Protein AF-A4X080-F1 (afdb_monomer)

Solvent-accessible surface area (backbone atoms only — not comparable to full-atom values): 6910 Å² total; per-residue (Å²): 132,65,74,57,32,39,34,33,38,41,83,46,100,86,47,71,42,62,44,23,34,39,28,68,36,81,92,72,56,24,33,41,34,40,62,29,70,71,24,63,74,62,67,73,82,80,42,64,87,84,51,83,69,89,64,67,76,42,63,46,95,50,46,85,44,56,74,5,30,42,58,77,64,34,73,53,55,64,56,79,69,56,35,55,53,52,54,52,52,45,34,75,72,72,41,57,80,91,70,72,47,70,58,44,52,40,54,69,36,20,83,74,33,76,82,36,54,28,31,87

Structure (mmCIF, N/CA/C/O backbone):
data_AF-A4X080-F1
#
_entry.id   AF-A4X080-F1
#
loop_
_atom_site.group_PDB
_atom_site.id
_atom_site.type_symbol
_atom_site.label_atom_id
_atom_site.label_alt_id
_atom_site.label_comp_id
_atom_site.label_asym_id
_atom_site.label_entity_id
_atom_site.label_seq_id
_atom_site.pdbx_PDB_ins_code
_atom_site.Cartn_x
_atom_site.Cartn_y
_atom_site.Cartn_z
_atom_site.occupancy
_atom_site.B_iso_or_equiv
_atom_site.auth_seq_id
_atom_site.auth_comp_id
_atom_site.auth_asym_id
_atom_site.auth_atom_id
_atom_site.pdbx_PDB_model_num
ATOM 1 N N . MET A 1 1 ? -8.853 -9.087 10.762 1.00 63.31 1 MET A N 1
ATOM 2 C CA . MET A 1 1 ? -8.132 -7.922 10.211 1.00 63.31 1 MET A CA 1
ATOM 3 C C . MET A 1 1 ? -6.914 -8.375 9.449 1.00 63.31 1 MET A C 1
ATOM 5 O O . MET A 1 1 ? -6.267 -9.338 9.866 1.00 63.31 1 MET A O 1
ATOM 9 N N . ALA A 1 2 ? -6.663 -7.740 8.309 1.00 61.06 2 ALA A N 1
ATOM 10 C CA . ALA A 1 2 ? -5.575 -8.090 7.413 1.00 61.06 2 ALA A CA 1
ATOM 11 C C . ALA A 1 2 ? -4.246 -7.674 8.050 1.00 61.06 2 ALA A C 1
ATOM 13 O O . ALA A 1 2 ? -3.936 -6.497 8.190 1.00 61.06 2 ALA A O 1
ATOM 14 N N . ARG A 1 3 ? -3.444 -8.662 8.455 1.00 79.06 3 ARG A N 1
ATOM 15 C CA . ARG A 1 3 ? -2.106 -8.404 9.010 1.00 79.06 3 ARG A CA 1
ATOM 16 C C . ARG A 1 3 ? -1.129 -7.891 7.952 1.00 79.06 3 ARG A C 1
ATOM 18 O O . ARG A 1 3 ? -0.189 -7.177 8.282 1.00 79.06 3 ARG A O 1
ATOM 25 N N . ARG A 1 4 ? -1.337 -8.297 6.700 1.00 93.69 4 ARG A N 1
ATOM 26 C CA . ARG A 1 4 ? -0.545 -7.939 5.524 1.00 93.69 4 ARG A CA 1
ATOM 27 C C . ARG A 1 4 ? -1.353 -8.280 4.276 1.00 93.69 4 ARG A C 1
ATOM 29 O O . ARG A 1 4 ? -2.043 -9.295 4.291 1.00 93.69 4 ARG A O 1
ATOM 36 N N . LEU A 1 5 ? -1.206 -7.485 3.225 1.00 97.88 5 LEU A N 1
ATOM 37 C CA . LEU A 1 5 ? -1.737 -7.755 1.890 1.00 97.88 5 LEU A CA 1
ATOM 38 C C . LEU A 1 5 ? -0.584 -7.831 0.892 1.00 97.88 5 LEU A C 1
ATOM 40 O O . LEU A 1 5 ? 0.422 -7.135 1.046 1.00 97.88 5 LEU A O 1
ATOM 44 N N . ARG A 1 6 ? -0.718 -8.671 -0.125 1.00 97.75 6 ARG A N 1
ATOM 45 C CA . ARG A 1 6 ? 0.064 -8.601 -1.357 1.00 97.75 6 ARG A CA 1
ATOM 46 C C . ARG A 1 6 ? -0.511 -7.501 -2.231 1.00 97.75 6 ARG A C 1
ATOM 48 O O . ARG A 1 6 ? -1.723 -7.329 -2.293 1.00 97.75 6 ARG A O 1
ATOM 55 N N . ILE A 1 7 ? 0.375 -6.775 -2.891 1.00 98.06 7 ILE A N 1
ATOM 56 C CA . ILE A 1 7 ? 0.033 -5.793 -3.907 1.00 98.06 7 ILE A CA 1
ATOM 57 C C . ILE A 1 7 ? 0.489 -6.357 -5.242 1.00 98.06 7 ILE A C 1
ATOM 59 O O . ILE A 1 7 ? 1.648 -6.762 -5.390 1.00 98.06 7 ILE A O 1
ATOM 63 N N . GLU A 1 8 ? -0.415 -6.355 -6.205 1.00 97.81 8 GLU A N 1
ATOM 64 C CA . GLU A 1 8 ? -0.167 -6.818 -7.564 1.00 97.81 8 GLU A CA 1
ATOM 65 C C . GLU A 1 8 ? -0.733 -5.797 -8.561 1.00 97.81 8 GLU A C 1
ATOM 67 O O . GLU A 1 8 ? -1.570 -4.963 -8.211 1.00 97.81 8 GLU A O 1
ATOM 72 N N . ILE A 1 9 ? -0.239 -5.840 -9.797 1.00 97.12 9 ILE A N 1
ATOM 73 C CA . ILE A 1 9 ? -0.826 -5.159 -10.950 1.00 97.12 9 ILE A CA 1
ATOM 74 C C . ILE A 1 9 ? -1.371 -6.243 -11.873 1.00 97.12 9 ILE A C 1
ATOM 76 O O . ILE A 1 9 ? -0.591 -6.978 -12.479 1.00 97.12 9 ILE A O 1
ATOM 80 N N . ALA A 1 10 ? -2.690 -6.333 -11.984 1.00 95.94 10 ALA A N 1
ATOM 81 C CA . ALA A 1 10 ? -3.395 -7.229 -12.888 1.00 95.94 10 ALA A CA 1
ATOM 82 C C . ALA A 1 10 ? -3.978 -6.414 -14.052 1.00 95.94 10 ALA A C 1
ATOM 84 O O . ALA A 1 10 ? -5.040 -5.808 -13.927 1.00 95.94 10 ALA A O 1
ATOM 85 N N . PHE A 1 11 ? -3.266 -6.357 -15.182 1.00 90.00 11 PHE A N 1
ATOM 86 C CA . PHE A 1 11 ? -3.773 -5.678 -16.388 1.00 90.00 11 PHE A CA 1
ATOM 87 C C . PHE A 1 11 ? -4.928 -6.451 -17.032 1.00 90.00 11 PHE A C 1
ATOM 89 O O . PHE A 1 11 ? -5.842 -5.861 -17.605 1.00 90.00 11 PHE A O 1
ATOM 96 N N . ASP A 1 12 ? -4.875 -7.774 -16.910 1.00 89.94 12 ASP A N 1
ATOM 97 C CA . ASP A 1 12 ? -5.902 -8.728 -17.300 1.00 89.94 12 ASP A CA 1
ATOM 98 C C . ASP A 1 12 ? -5.760 -9.992 -16.417 1.00 89.94 12 ASP A C 1
ATOM 100 O O . ASP A 1 12 ? -4.770 -10.111 -15.686 1.00 89.94 12 ASP A O 1
ATOM 104 N N . PRO A 1 13 ? -6.713 -10.946 -16.452 1.00 86.56 13 PRO A N 1
ATOM 105 C CA . PRO A 1 13 ? -6.677 -12.136 -15.593 1.00 86.56 13 PRO A CA 1
ATOM 106 C C . PRO A 1 13 ? -5.441 -13.038 -15.751 1.00 86.56 13 PRO A C 1
ATOM 108 O O . PRO A 1 13 ? -5.173 -13.848 -14.866 1.00 86.56 13 PRO A O 1
ATOM 111 N N . ASN A 1 14 ? -4.704 -12.926 -16.857 1.00 91.69 14 ASN A N 1
ATOM 112 C CA . ASN A 1 14 ? -3.524 -13.735 -17.162 1.00 91.69 14 ASN A CA 1
ATOM 113 C C . ASN A 1 14 ? -2.207 -12.958 -16.991 1.00 91.69 14 ASN A C 1
ATOM 115 O O . ASN A 1 14 ? -1.146 -13.577 -16.904 1.00 91.69 14 ASN A O 1
ATOM 119 N N . THR A 1 15 ? -2.260 -11.626 -16.917 1.00 92.31 15 THR A N 1
ATOM 120 C CA . THR A 1 15 ? -1.080 -10.758 -16.804 1.00 92.31 15 THR A CA 1
ATOM 121 C C . THR A 1 15 ? -1.026 -10.094 -15.432 1.00 92.31 15 THR A C 1
ATOM 123 O O . THR A 1 15 ? -1.462 -8.954 -15.250 1.00 92.31 15 THR A O 1
ATOM 126 N N . ILE A 1 16 ? -0.449 -10.813 -14.466 1.00 95.19 16 ILE A N 1
ATOM 127 C CA . ILE A 1 16 ? -0.267 -10.352 -13.085 1.00 95.19 16 ILE A CA 1
ATOM 128 C C . ILE A 1 16 ? 1.214 -10.075 -12.829 1.00 95.19 16 ILE A C 1
ATOM 130 O O . ILE A 1 16 ? 2.067 -10.944 -13.011 1.00 95.19 16 ILE A O 1
ATOM 134 N N . ARG A 1 17 ? 1.523 -8.863 -12.369 1.00 96.25 17 ARG A N 1
ATOM 135 C CA . ARG A 1 17 ? 2.865 -8.463 -11.935 1.00 96.25 17 ARG A CA 1
ATOM 136 C C . ARG A 1 17 ? 2.863 -8.249 -10.422 1.00 96.25 17 ARG A C 1
ATOM 138 O O . ARG A 1 17 ? 2.075 -7.431 -9.945 1.00 96.25 17 ARG A O 1
ATOM 145 N N . PRO A 1 18 ? 3.723 -8.932 -9.649 1.00 96.75 18 PRO A N 1
ATOM 146 C CA . PRO A 1 18 ? 3.853 -8.631 -8.231 1.00 96.75 18 PRO A CA 1
ATOM 147 C C . PRO A 1 18 ? 4.440 -7.228 -8.064 1.00 96.75 18 PRO A C 1
ATOM 149 O O . PRO A 1 18 ? 5.325 -6.836 -8.818 1.00 96.75 18 PRO A O 1
ATOM 152 N N . VAL A 1 19 ? 3.949 -6.472 -7.085 1.00 97.19 19 VAL A N 1
ATOM 153 C CA . VAL A 1 19 ? 4.503 -5.160 -6.706 1.00 97.19 19 VAL A CA 1
ATOM 154 C C . VAL A 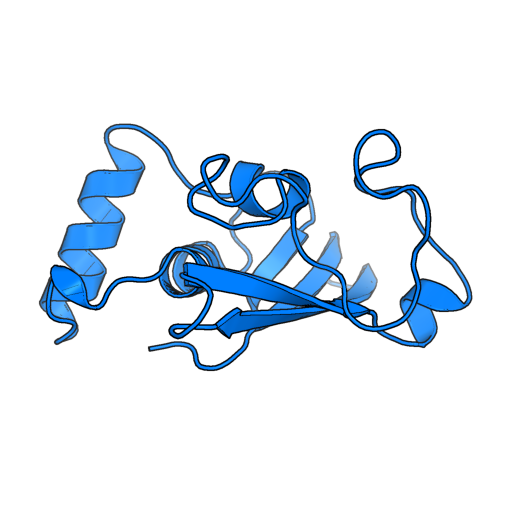1 19 ? 5.217 -5.262 -5.370 1.00 97.19 19 VAL A C 1
ATOM 156 O O . VAL A 1 19 ? 6.314 -4.736 -5.193 1.00 97.19 19 VAL A O 1
ATOM 159 N N . GLY A 1 20 ? 4.592 -5.936 -4.408 1.00 97.19 20 GLY A N 1
ATOM 160 C CA . GLY A 1 20 ? 5.129 -6.043 -3.064 1.00 97.19 20 GLY A CA 1
ATOM 161 C C . GLY A 1 20 ? 4.085 -6.461 -2.049 1.00 97.19 20 GLY A C 1
ATOM 162 O O . GLY A 1 20 ? 3.095 -7.122 -2.361 1.00 97.19 20 GLY A O 1
ATOM 163 N N . ARG A 1 21 ? 4.316 -6.085 -0.798 1.00 97.81 21 ARG A N 1
ATOM 164 C CA . AR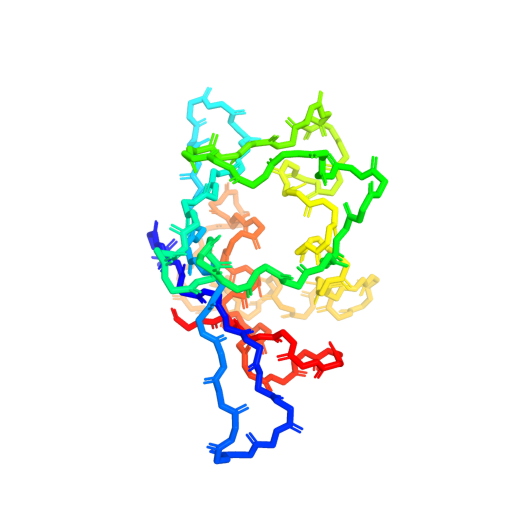G A 1 21 ? 3.430 -6.370 0.327 1.00 97.81 21 ARG A CA 1
ATOM 165 C C . ARG A 1 21 ? 3.254 -5.124 1.169 1.00 97.81 21 ARG A C 1
ATOM 167 O O . ARG A 1 21 ? 4.221 -4.413 1.409 1.00 97.81 21 ARG A O 1
ATOM 174 N N . ILE A 1 22 ? 2.046 -4.901 1.667 1.00 97.88 22 ILE A N 1
ATOM 175 C CA . ILE A 1 22 ? 1.712 -3.785 2.549 1.00 97.88 22 ILE A CA 1
ATOM 176 C C . ILE A 1 22 ? 1.180 -4.292 3.883 1.00 97.88 22 ILE A C 1
ATOM 178 O O . ILE A 1 22 ? 0.386 -5.231 3.934 1.00 97.88 22 ILE A O 1
ATOM 182 N N . ALA A 1 23 ? 1.624 -3.678 4.973 1.00 97.06 23 ALA A N 1
ATOM 183 C CA . ALA A 1 23 ? 1.154 -3.976 6.320 1.00 97.06 23 ALA A CA 1
ATOM 184 C C . ALA A 1 23 ? 0.994 -2.691 7.132 1.00 97.06 23 ALA A C 1
ATOM 186 O O . ALA A 1 23 ? 1.738 -1.728 6.938 1.00 97.06 23 ALA A O 1
ATOM 187 N N . TRP A 1 24 ? 0.034 -2.688 8.056 1.00 95.81 24 TRP A N 1
ATOM 188 C CA . TRP A 1 24 ? -0.159 -1.589 8.997 1.00 95.81 24 TRP A CA 1
ATOM 189 C C . TRP A 1 24 ? 0.826 -1.699 10.168 1.00 95.81 24 TRP A C 1
ATOM 191 O O . TRP A 1 24 ? 0.968 -2.772 10.753 1.00 95.81 24 TRP A O 1
ATOM 201 N N . ASP A 1 25 ? 1.488 -0.598 10.523 1.00 94.12 25 ASP A N 1
ATOM 202 C CA . ASP A 1 25 ? 2.344 -0.477 11.708 1.00 94.12 25 ASP A CA 1
ATOM 203 C C . ASP A 1 25 ? 1.613 0.367 12.772 1.00 94.12 25 ASP A C 1
ATOM 205 O O . ASP A 1 25 ? 1.577 1.596 12.649 1.00 94.12 25 ASP A O 1
ATOM 209 N N . PRO A 1 26 ? 1.034 -0.251 13.824 1.00 91.12 26 PRO A N 1
ATOM 210 C CA . PRO A 1 26 ? 0.289 0.477 14.849 1.00 91.12 26 PRO A CA 1
ATOM 211 C C . PRO A 1 26 ? 1.146 1.470 15.639 1.00 91.12 26 PRO A C 1
ATOM 213 O O . PRO A 1 26 ? 0.640 2.507 16.054 1.00 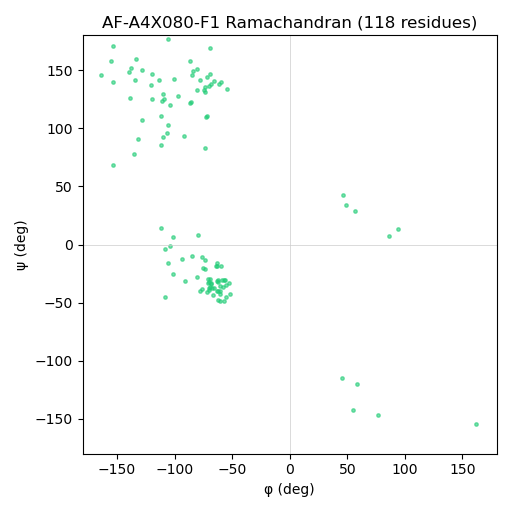91.12 26 PRO A O 1
ATOM 216 N N . ALA A 1 27 ? 2.439 1.182 15.829 1.00 92.00 27 ALA A N 1
ATOM 217 C CA . ALA A 1 27 ? 3.334 2.048 16.596 1.00 92.00 27 ALA A CA 1
ATOM 218 C C . ALA A 1 27 ? 3.651 3.350 15.849 1.00 92.00 27 ALA A C 1
ATOM 220 O O . ALA A 1 27 ? 3.884 4.382 16.471 1.00 92.00 27 ALA A O 1
ATOM 221 N N . ARG A 1 28 ? 3.652 3.304 14.512 1.00 90.94 28 ARG A N 1
ATOM 222 C CA . ARG A 1 28 ? 3.909 4.464 13.642 1.00 90.94 28 ARG A CA 1
ATOM 223 C C . ARG A 1 28 ? 2.655 5.040 12.998 1.00 90.94 28 ARG A C 1
ATOM 225 O O . ARG A 1 28 ? 2.778 5.985 12.222 1.00 90.94 28 ARG A O 1
ATOM 232 N N . HIS A 1 29 ? 1.494 4.444 13.263 1.00 92.25 29 HIS A N 1
ATOM 233 C CA . HIS A 1 29 ? 0.205 4.819 12.686 1.00 92.25 29 HIS A CA 1
ATOM 234 C C . HIS A 1 29 ? 0.276 5.041 11.158 1.00 92.25 29 HIS A C 1
ATOM 236 O O . HIS A 1 29 ? -0.215 6.033 10.620 1.00 92.25 29 HIS A O 1
ATOM 242 N N . SER A 1 30 ? 0.983 4.147 10.463 1.00 95.56 30 SER A N 1
ATOM 243 C CA . SER A 1 30 ? 1.223 4.224 9.018 1.00 95.56 30 SER A CA 1
ATOM 244 C C . SER A 1 30 ? 1.507 2.847 8.434 1.00 95.56 30 SER A C 1
ATOM 246 O O . SER A 1 30 ? 1.933 1.927 9.137 1.00 95.56 30 SER A O 1
ATOM 248 N N . ALA A 1 31 ? 1.299 2.694 7.130 1.00 96.38 31 ALA A N 1
ATOM 249 C CA . ALA A 1 31 ? 1.643 1.468 6.437 1.00 96.38 31 ALA A CA 1
ATOM 250 C C . ALA A 1 31 ? 3.120 1.432 6.029 1.00 96.38 31 ALA A C 1
ATOM 252 O O . ALA A 1 31 ? 3.746 2.451 5.726 1.00 96.38 31 ALA A O 1
ATOM 253 N N . ALA A 1 32 ? 3.665 0.221 6.000 1.00 96.19 32 ALA A N 1
ATOM 254 C CA . ALA A 1 32 ? 4.959 -0.082 5.413 1.00 96.19 32 ALA A CA 1
ATOM 255 C C . ALA A 1 32 ? 4.761 -0.967 4.185 1.00 96.19 32 ALA A C 1
ATOM 257 O O . ALA A 1 32 ? 3.918 -1.867 4.205 1.00 96.19 32 ALA A O 1
ATOM 258 N N . VAL A 1 33 ? 5.553 -0.717 3.148 1.00 96.88 33 VAL A N 1
ATOM 259 C CA . VAL A 1 33 ? 5.535 -1.474 1.899 1.00 96.88 33 VAL A CA 1
ATOM 260 C C . VAL A 1 33 ? 6.893 -2.109 1.680 1.00 96.88 33 VAL A C 1
ATOM 262 O O . VAL A 1 33 ? 7.912 -1.428 1.690 1.00 96.88 33 VAL A O 1
ATOM 265 N N . GLU A 1 34 ? 6.906 -3.417 1.494 1.00 96.94 34 GLU A N 1
ATOM 266 C CA . GLU A 1 34 ? 8.080 -4.178 1.090 1.00 96.94 34 GLU A CA 1
ATOM 267 C C . GLU A 1 34 ? 7.929 -4.522 -0.390 1.00 96.94 34 GLU A C 1
ATOM 269 O O . GLU A 1 34 ? 6.944 -5.153 -0.773 1.00 96.94 34 GLU A O 1
ATOM 274 N N . TRP A 1 35 ? 8.869 -4.079 -1.223 1.00 96.69 35 TRP A N 1
ATOM 275 C CA . TRP A 1 35 ? 8.824 -4.328 -2.664 1.00 96.69 35 TRP A CA 1
ATOM 276 C C . TRP A 1 35 ? 9.121 -5.789 -2.994 1.00 96.69 35 TRP A C 1
ATOM 278 O O . TRP A 1 35 ? 9.969 -6.419 -2.362 1.00 96.69 35 TRP A O 1
ATOM 288 N N . ASP A 1 36 ? 8.449 -6.317 -4.013 1.00 96.81 36 ASP A N 1
ATOM 289 C CA . ASP A 1 36 ? 8.762 -7.642 -4.533 1.00 96.81 36 ASP A CA 1
ATOM 290 C C . ASP A 1 36 ? 10.083 -7.601 -5.329 1.00 96.81 36 ASP A C 1
ATOM 292 O O . ASP A 1 36 ? 10.268 -6.691 -6.143 1.00 96.81 36 ASP A O 1
ATOM 296 N N . PRO A 1 37 ? 11.008 -8.562 -5.147 1.00 95.56 37 PRO A N 1
ATOM 297 C CA . PRO A 1 37 ? 12.258 -8.596 -5.904 1.00 95.56 37 PRO A CA 1
ATOM 298 C C . PRO A 1 37 ? 12.066 -8.592 -7.426 1.00 95.56 37 PRO A C 1
ATOM 300 O O . PRO A 1 37 ? 12.858 -7.967 -8.130 1.00 95.56 37 PRO A O 1
ATOM 303 N N . ALA A 1 38 ? 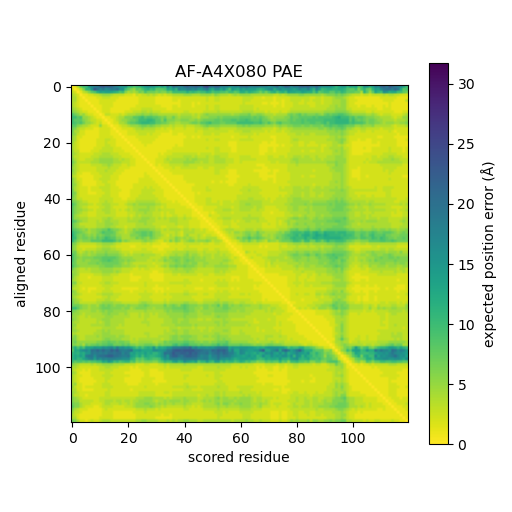11.014 -9.236 -7.944 1.00 94.81 38 ALA A N 1
ATOM 304 C CA . ALA A 1 38 ? 10.719 -9.232 -9.375 1.00 94.81 38 ALA A CA 1
ATOM 305 C C . ALA A 1 38 ? 10.276 -7.843 -9.860 1.00 94.81 38 ALA A C 1
ATOM 307 O O . ALA A 1 38 ? 10.635 -7.435 -10.962 1.00 94.81 38 ALA A O 1
ATOM 308 N N . PHE A 1 39 ? 9.569 -7.084 -9.017 1.00 95.62 39 PHE A N 1
ATOM 309 C CA . PHE A 1 39 ? 9.217 -5.693 -9.304 1.00 95.62 39 PHE A CA 1
ATOM 310 C C . PHE A 1 39 ? 10.441 -4.776 -9.286 1.00 95.62 39 PHE A C 1
ATOM 312 O O . PHE A 1 39 ? 10.536 -3.853 -10.085 1.00 95.62 39 PHE A O 1
ATOM 319 N N . LEU A 1 40 ? 11.395 -5.023 -8.384 1.00 94.62 40 LEU A N 1
ATOM 320 C CA . LEU A 1 40 ? 12.641 -4.255 -8.326 1.00 94.62 40 LEU A CA 1
ATOM 321 C C . LEU A 1 40 ? 13.548 -4.510 -9.536 1.00 94.62 40 LEU A C 1
ATOM 323 O O . LEU A 1 40 ? 14.262 -3.601 -9.954 1.00 94.62 40 LEU A O 1
ATOM 327 N N . ALA A 1 41 ? 13.531 -5.730 -10.081 1.00 94.50 41 ALA A N 1
ATOM 328 C CA . ALA A 1 41 ? 14.325 -6.103 -11.250 1.00 94.50 41 ALA A CA 1
ATOM 329 C C . ALA A 1 41 ? 13.816 -5.454 -12.551 1.00 94.50 41 ALA A C 1
ATOM 331 O O . ALA A 1 41 ? 14.622 -5.124 -13.418 1.00 94.50 41 ALA A O 1
ATOM 332 N N . ASP A 1 42 ? 12.501 -5.253 -12.669 1.00 93.56 42 ASP A N 1
ATOM 333 C CA . ASP A 1 42 ? 11.845 -4.585 -13.799 1.00 93.56 42 ASP A CA 1
ATOM 334 C C . ASP A 1 42 ? 10.784 -3.580 -13.294 1.00 93.56 42 ASP A C 1
ATOM 336 O O . ASP A 1 42 ? 9.582 -3.877 -13.269 1.00 93.56 42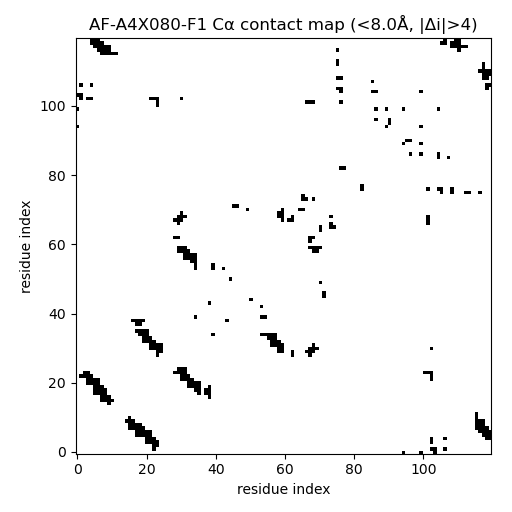 ASP A O 1
ATOM 340 N N . PRO A 1 43 ? 11.217 -2.396 -12.821 1.00 91.44 43 PRO A N 1
ATOM 341 C CA . PRO A 1 43 ? 10.343 -1.466 -12.122 1.00 91.44 43 PRO A CA 1
ATOM 342 C C . PRO A 1 43 ? 9.388 -0.734 -13.060 1.00 91.44 43 PRO A C 1
ATOM 344 O O . PRO A 1 43 ? 9.787 -0.114 -14.045 1.00 91.44 43 PRO A O 1
ATOM 347 N N . LEU A 1 44 ? 8.112 -0.696 -12.672 1.00 92.19 44 LEU A N 1
ATOM 348 C CA . LEU A 1 44 ? 7.134 0.223 -13.246 1.00 92.19 44 LEU A CA 1
ATOM 349 C C . LEU A 1 44 ? 7.005 1.462 -12.341 1.00 92.19 44 LEU A C 1
ATOM 351 O O . LEU A 1 44 ? 6.743 1.309 -11.144 1.00 92.19 44 LEU A O 1
ATOM 355 N N . PRO A 1 45 ? 7.140 2.696 -12.861 1.00 91.69 45 PRO A N 1
ATOM 356 C CA . PRO A 1 45 ? 6.996 3.903 -12.056 1.00 91.69 45 PRO A CA 1
ATOM 357 C C . PRO A 1 45 ? 5.519 4.153 -11.710 1.00 91.69 45 PRO A C 1
ATOM 359 O O . PRO A 1 45 ? 4.841 4.945 -12.355 1.00 91.69 45 PRO A O 1
ATOM 362 N N . ILE A 1 46 ? 5.021 3.490 -10.664 1.00 92.75 46 ILE A N 1
ATOM 363 C CA . ILE A 1 46 ? 3.628 3.621 -10.196 1.00 92.75 46 ILE A CA 1
ATOM 364 C C . ILE A 1 46 ? 3.356 4.950 -9.475 1.00 92.75 46 ILE A C 1
ATOM 366 O O . ILE A 1 46 ? 2.216 5.382 -9.375 1.00 92.75 46 ILE A O 1
ATOM 370 N N . SER A 1 47 ? 4.397 5.614 -8.962 1.00 93.00 47 SER A N 1
ATOM 371 C CA . SER A 1 47 ? 4.289 6.943 -8.345 1.00 93.00 47 SER A CA 1
ATOM 372 C C . SER A 1 47 ? 5.614 7.709 -8.445 1.00 93.00 47 SER A C 1
ATOM 374 O O . SER A 1 47 ? 6.282 7.938 -7.437 1.00 93.00 47 SER A O 1
ATOM 376 N N . PRO A 1 48 ? 6.044 8.117 -9.651 1.00 90.94 48 PRO A N 1
ATOM 377 C CA . PRO A 1 48 ? 7.381 8.681 -9.879 1.00 90.94 48 PRO A CA 1
ATOM 378 C C . PRO A 1 48 ? 7.627 10.006 -9.140 1.00 90.94 48 PRO A C 1
ATOM 380 O O . PRO A 1 48 ? 8.771 10.429 -8.942 1.00 90.94 48 PRO A O 1
ATOM 383 N N . TYR A 1 49 ? 6.564 10.691 -8.713 1.00 90.25 49 TYR A N 1
ATOM 384 C CA . TYR A 1 49 ? 6.681 11.904 -7.910 1.00 90.25 49 TYR A CA 1
ATOM 385 C C . TYR A 1 49 ? 6.994 11.622 -6.437 1.00 90.25 49 TYR A C 1
ATOM 387 O O . TYR A 1 49 ? 7.836 12.317 -5.872 1.00 90.25 49 TYR A O 1
ATOM 395 N N . HIS A 1 50 ? 6.386 10.595 -5.837 1.00 88.81 50 HIS A N 1
ATOM 396 C CA . HIS A 1 50 ? 6.516 10.296 -4.403 1.00 88.81 50 HIS A CA 1
ATOM 397 C C . HIS A 1 50 ? 7.483 9.147 -4.091 1.00 88.81 50 HIS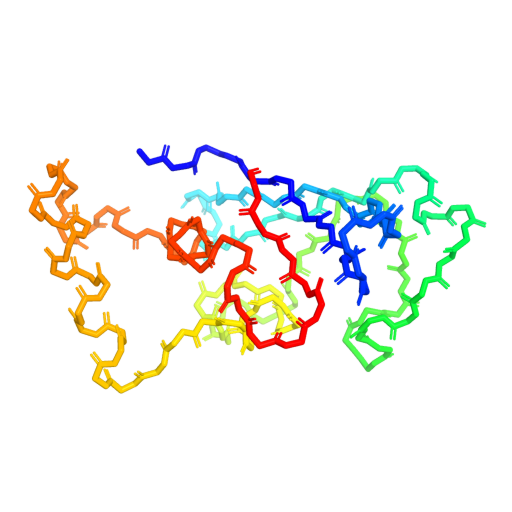 A C 1
ATOM 399 O O . HIS A 1 50 ? 8.055 9.095 -3.001 1.00 88.81 50 HIS A O 1
ATOM 405 N N . ILE A 1 51 ? 7.689 8.236 -5.040 1.00 90.75 51 ILE A N 1
ATOM 406 C CA . ILE A 1 51 ? 8.603 7.100 -4.937 1.00 90.75 51 ILE A CA 1
ATOM 407 C C . ILE A 1 51 ? 9.768 7.366 -5.886 1.00 90.75 51 ILE A C 1
ATOM 409 O O . ILE A 1 51 ? 9.710 7.067 -7.076 1.00 90.75 51 ILE A O 1
ATOM 413 N N . LYS A 1 52 ? 10.826 7.981 -5.351 1.00 87.00 52 LYS A N 1
ATOM 414 C CA . LYS A 1 52 ? 12.047 8.287 -6.115 1.00 87.00 52 LYS A CA 1
ATOM 415 C C . LYS A 1 52 ? 12.975 7.086 -6.259 1.00 87.00 52 LYS A C 1
ATOM 417 O O . LYS A 1 52 ? 13.681 6.986 -7.254 1.00 87.00 52 LYS A O 1
ATOM 422 N N . THR A 1 53 ? 12.929 6.176 -5.291 1.00 85.50 53 THR A N 1
ATOM 423 C CA . THR A 1 53 ? 13.763 4.976 -5.262 1.00 85.50 53 THR A CA 1
ATOM 424 C C . THR A 1 53 ? 12.924 3.799 -4.791 1.00 85.50 53 THR A C 1
ATOM 426 O O . THR A 1 53 ? 12.304 3.859 -3.729 1.00 85.50 53 THR A O 1
ATOM 429 N N . LEU A 1 54 ? 12.917 2.727 -5.581 1.00 87.94 54 LEU A N 1
ATOM 430 C CA . LEU A 1 54 ? 12.317 1.446 -5.222 1.00 87.94 54 LEU A CA 1
ATOM 431 C C . LEU A 1 54 ? 13.403 0.579 -4.582 1.00 87.94 54 LEU A C 1
ATOM 433 O O . LEU A 1 54 ? 14.195 -0.051 -5.274 1.00 87.94 54 LEU A O 1
ATOM 437 N N . ALA A 1 55 ? 13.498 0.611 -3.255 1.00 86.88 55 ALA A N 1
ATOM 438 C CA . ALA A 1 55 ? 14.442 -0.211 -2.508 1.00 86.88 55 ALA A CA 1
ATOM 439 C C . ALA A 1 55 ? 13.934 -0.467 -1.087 1.00 86.88 55 ALA A C 1
ATOM 441 O O . ALA A 1 55 ? 13.407 0.439 -0.442 1.00 86.88 55 ALA A O 1
ATOM 442 N N . GLY A 1 56 ? 14.132 -1.695 -0.599 1.00 87.94 56 GLY A N 1
ATOM 443 C CA . GLY A 1 56 ? 13.849 -2.079 0.784 1.00 87.94 56 GLY A CA 1
ATOM 444 C C . GLY A 1 56 ? 12.414 -1.794 1.236 1.00 87.94 56 GLY A C 1
ATOM 445 O O . GLY A 1 56 ? 11.458 -1.970 0.482 1.00 87.94 56 GLY A O 1
ATOM 446 N N . LEU A 1 57 ? 12.278 -1.369 2.495 1.00 93.38 57 LEU A N 1
ATOM 447 C CA . LEU A 1 57 ? 11.000 -0.994 3.090 1.00 93.38 57 LEU A CA 1
ATOM 448 C C . LEU A 1 57 ? 10.689 0.477 2.788 1.00 93.38 57 LEU A C 1
ATOM 450 O O . LEU A 1 57 ? 11.427 1.373 3.195 1.00 93.38 57 LEU A O 1
ATOM 454 N N . TYR A 1 58 ? 9.563 0.728 2.136 1.00 94.75 58 TYR A N 1
ATOM 455 C CA . TYR A 1 58 ? 9.055 2.060 1.852 1.00 94.75 58 TYR A CA 1
ATOM 456 C C . TYR A 1 58 ? 7.944 2.461 2.825 1.00 94.75 58 TYR A C 1
ATOM 458 O O . TYR A 1 58 ? 7.095 1.656 3.214 1.00 94.75 58 TYR A O 1
ATOM 466 N N . ARG A 1 59 ? 7.930 3.740 3.202 1.00 92.94 59 ARG A N 1
ATOM 467 C CA . ARG A 1 59 ? 6.878 4.376 4.001 1.00 92.94 59 ARG A CA 1
ATOM 468 C C . ARG A 1 59 ? 6.584 5.752 3.419 1.00 92.94 59 ARG A C 1
ATOM 470 O O . ARG A 1 59 ? 7.469 6.379 2.840 1.00 92.94 59 ARG A O 1
ATOM 477 N N . THR A 1 60 ? 5.352 6.226 3.591 1.00 91.19 60 THR A N 1
ATOM 478 C CA . THR A 1 60 ? 5.004 7.604 3.223 1.00 91.19 60 THR A CA 1
ATOM 479 C C . THR A 1 60 ? 5.838 8.603 4.029 1.00 91.19 60 THR A C 1
ATOM 481 O O . THR A 1 60 ? 6.036 8.431 5.232 1.00 91.19 60 THR A O 1
ATOM 484 N N . GLY A 1 61 ? 6.315 9.662 3.370 1.00 88.38 61 GLY A N 1
ATOM 485 C CA . GLY A 1 61 ? 6.991 10.781 4.036 1.00 88.38 61 GLY A CA 1
ATOM 486 C C . GLY A 1 61 ? 6.035 11.697 4.809 1.00 88.38 61 GLY A C 1
ATOM 487 O O . GLY A 1 61 ? 6.486 12.504 5.615 1.00 88.38 61 GLY A O 1
ATOM 488 N N . ASN A 1 62 ? 4.723 11.571 4.586 1.00 88.94 62 ASN A N 1
ATOM 489 C CA . ASN A 1 62 ? 3.692 12.332 5.286 1.00 88.94 62 ASN A CA 1
ATOM 490 C C . ASN A 1 62 ? 2.585 11.387 5.791 1.00 88.94 62 ASN A C 1
ATOM 492 O O . ASN A 1 62 ? 1.622 11.138 5.065 1.00 88.94 62 ASN A O 1
ATOM 496 N N . PRO A 1 63 ? 2.697 10.862 7.025 1.00 87.88 63 PRO A N 1
ATOM 497 C CA . PRO A 1 63 ? 1.694 9.969 7.609 1.00 87.88 63 PRO A CA 1
ATOM 498 C C . PRO A 1 63 ? 0.311 10.600 7.822 1.00 87.88 63 PRO A C 1
ATOM 500 O O . PRO A 1 63 ? -0.664 9.873 7.975 1.00 87.88 63 PRO A O 1
ATOM 503 N N . ALA A 1 64 ? 0.203 11.933 7.840 1.00 89.44 64 ALA A N 1
ATOM 504 C CA . ALA A 1 64 ? -1.089 12.610 7.950 1.00 89.44 64 ALA A CA 1
ATOM 505 C C . ALA A 1 64 ? -1.882 12.580 6.630 1.00 89.44 64 ALA A C 1
ATOM 507 O O . ALA A 1 64 ? -3.100 12.745 6.639 1.00 89.44 64 ALA A O 1
ATOM 508 N N . ALA A 1 65 ? -1.208 12.357 5.497 1.00 88.31 65 ALA A N 1
ATOM 509 C CA . ALA A 1 65 ? -1.851 12.186 4.201 1.00 88.31 65 ALA A CA 1
ATOM 510 C C . ALA A 1 65 ? -2.293 10.730 3.997 1.00 88.31 65 ALA A C 1
ATOM 512 O O . ALA A 1 65 ? -1.620 9.806 4.456 1.00 88.31 65 ALA A O 1
ATOM 513 N N . PHE A 1 66 ? -3.416 10.536 3.293 1.00 91.25 66 PHE A N 1
ATOM 514 C CA . PHE A 1 66 ? -3.955 9.214 2.929 1.00 91.25 66 PHE A CA 1
ATOM 515 C C . PHE A 1 66 ? -4.027 8.228 4.105 1.00 91.25 66 PHE A C 1
ATOM 517 O O . PHE A 1 66 ? -3.797 7.030 3.948 1.00 91.25 66 PHE A O 1
ATOM 524 N N . GLU A 1 67 ? -4.292 8.749 5.306 1.00 92.62 67 GLU A N 1
ATOM 525 C CA . GLU A 1 67 ? -4.397 7.964 6.540 1.00 92.62 67 GLU A CA 1
ATOM 526 C C . GLU A 1 67 ? -3.143 7.127 6.855 1.00 92.62 67 GLU A C 1
ATOM 528 O O . GLU A 1 67 ? -3.218 6.070 7.478 1.00 92.62 67 GLU A O 1
ATOM 533 N N . GLY A 1 68 ? -1.969 7.579 6.417 1.00 94.56 68 GLY A N 1
ATOM 534 C CA . GLY A 1 68 ? -0.707 6.881 6.640 1.00 94.56 68 GLY A CA 1
ATOM 535 C C . GLY A 1 68 ? -0.379 5.823 5.586 1.00 94.56 68 GLY A C 1
ATOM 536 O O . GLY A 1 68 ? 0.614 5.108 5.741 1.00 94.56 68 GLY A O 1
ATOM 537 N N . LEU A 1 69 ? -1.160 5.721 4.508 1.00 96.06 69 LEU A N 1
ATOM 538 C CA . LEU A 1 69 ? -0.789 4.960 3.316 1.00 96.06 69 LEU A CA 1
ATOM 539 C C . LEU A 1 69 ? 0.157 5.774 2.413 1.00 96.06 69 LEU A C 1
ATOM 541 O O . LEU A 1 69 ? 0.066 7.001 2.344 1.00 96.06 69 LEU A O 1
ATOM 545 N N . PRO A 1 70 ? 1.045 5.116 1.648 1.00 95.38 70 PRO A N 1
ATOM 546 C CA . PRO A 1 70 ? 1.581 5.711 0.428 1.00 95.38 70 PRO A CA 1
ATOM 547 C C . PRO A 1 70 ? 0.448 6.147 -0.505 1.00 95.38 70 PRO A C 1
ATOM 549 O O . PRO A 1 70 ? -0.460 5.357 -0.756 1.00 95.38 70 PRO A O 1
ATOM 552 N N . GLY A 1 71 ? 0.528 7.365 -1.051 1.00 94.12 71 GLY A N 1
ATOM 553 C CA . GLY A 1 71 ? -0.562 7.963 -1.838 1.00 94.12 71 GLY A CA 1
ATOM 554 C C . GLY A 1 71 ? -1.073 7.072 -2.971 1.00 94.12 71 GLY A C 1
ATOM 555 O O . GLY A 1 71 ? -2.268 6.849 -3.071 1.00 94.12 71 GLY A O 1
ATOM 556 N N . VAL A 1 72 ? -0.167 6.425 -3.712 1.00 94.94 72 VAL A N 1
ATOM 557 C CA . VAL A 1 72 ? -0.526 5.496 -4.803 1.00 94.94 72 VAL A CA 1
ATOM 558 C C . VAL A 1 72 ? -1.437 4.340 -4.374 1.00 94.94 72 VAL A C 1
ATOM 560 O O . VAL A 1 72 ? -2.241 3.865 -5.166 1.00 94.94 72 VAL A O 1
ATOM 563 N N . PHE A 1 73 ? -1.333 3.880 -3.124 1.00 96.19 73 PHE A N 1
ATOM 564 C CA . PHE A 1 73 ? -2.237 2.862 -2.586 1.00 96.19 73 PHE A CA 1
ATOM 565 C C . PHE A 1 73 ? -3.453 3.500 -1.906 1.00 96.19 73 PHE A C 1
ATOM 567 O O . PHE A 1 73 ? -4.536 2.929 -1.943 1.00 96.19 73 PHE A O 1
ATOM 574 N N . GLY A 1 74 ? -3.290 4.689 -1.321 1.00 94.81 74 GLY A N 1
ATOM 575 C CA . GLY A 1 74 ? -4.384 5.481 -0.759 1.00 94.81 74 GLY A CA 1
ATOM 576 C C . GLY A 1 74 ? -5.449 5.872 -1.785 1.00 94.81 74 GLY A C 1
ATOM 577 O O . GLY A 1 74 ? -6.628 5.838 -1.452 1.00 94.81 74 GLY A O 1
ATOM 578 N N . ASP A 1 75 ? -5.059 6.144 -3.030 1.00 92.88 75 ASP A N 1
ATOM 579 C CA . ASP A 1 75 ? -5.969 6.507 -4.130 1.00 92.88 75 ASP A CA 1
ATOM 580 C C . ASP A 1 75 ? -6.964 5.391 -4.498 1.00 92.88 75 ASP A C 1
ATOM 582 O O . ASP A 1 75 ? -7.961 5.642 -5.167 1.00 92.88 75 ASP A O 1
ATOM 586 N N . SER A 1 76 ? -6.723 4.152 -4.054 1.00 95.00 76 SER A N 1
ATOM 587 C CA . SER A 1 76 ? -7.664 3.038 -4.240 1.00 95.00 76 SER A CA 1
ATOM 588 C C . SER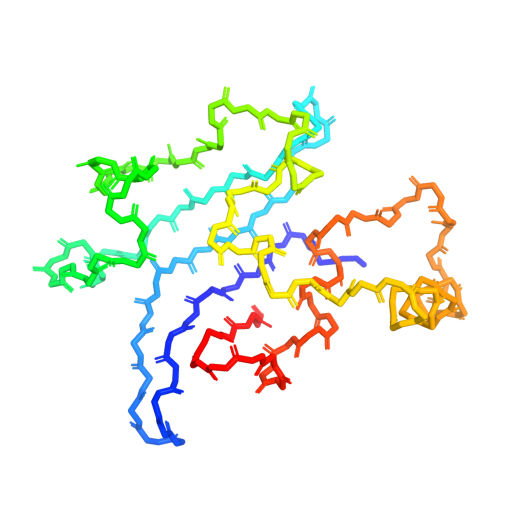 A 1 76 ? -8.744 2.962 -3.164 1.00 95.00 76 SER A C 1
ATOM 590 O O . SER A 1 76 ? -9.680 2.170 -3.291 1.00 95.00 76 SER A O 1
ATOM 592 N N . LEU A 1 77 ? -8.625 3.739 -2.084 1.00 93.88 77 LEU A N 1
ATOM 593 C CA . LEU A 1 77 ? -9.642 3.761 -1.045 1.00 93.88 77 LEU A CA 1
ATOM 594 C C . LEU A 1 77 ? -10.918 4.434 -1.567 1.00 93.88 77 LEU A C 1
ATOM 596 O O . LEU A 1 77 ? -10.845 5.500 -2.175 1.00 93.88 77 LEU A O 1
ATOM 600 N N . PRO A 1 78 ? -12.101 3.871 -1.280 1.00 91.12 78 PRO A N 1
ATOM 601 C CA . PRO A 1 78 ? -13.342 4.561 -1.572 1.00 91.12 78 PRO A CA 1
ATOM 602 C C . PRO A 1 78 ? -13.511 5.761 -0.646 1.00 91.12 78 PRO A C 1
ATOM 604 O O . PRO A 1 78 ? -13.138 5.726 0.532 1.00 91.12 78 PRO A O 1
ATOM 607 N N . ASP A 1 79 ? -14.135 6.800 -1.181 1.00 89.56 79 ASP A N 1
ATOM 608 C CA . ASP A 1 79 ? -14.421 8.056 -0.509 1.00 89.56 79 ASP A CA 1
ATOM 609 C C . ASP A 1 79 ? -15.910 8.177 -0.136 1.00 89.56 79 ASP A C 1
ATOM 611 O O . ASP A 1 79 ? -16.726 7.273 -0.367 1.00 89.56 79 ASP A O 1
ATOM 615 N N . GLY A 1 80 ? -16.250 9.279 0.541 1.00 91.94 80 GLY A N 1
ATOM 616 C CA . GLY A 1 80 ? -17.624 9.678 0.853 1.00 91.94 80 GLY A CA 1
ATOM 617 C C . GLY A 1 80 ? -18.514 8.543 1.373 1.00 91.94 80 GLY A C 1
ATOM 618 O O . GLY A 1 80 ? -18.297 7.990 2.452 1.00 91.94 80 GLY A O 1
ATOM 619 N N . TRP A 1 81 ? -19.544 8.202 0.595 1.00 93.25 81 TRP A N 1
ATOM 620 C CA . TRP A 1 81 ? -20.504 7.154 0.947 1.00 93.25 81 TRP A CA 1
ATOM 621 C C . TRP A 1 81 ? -19.923 5.740 0.887 1.00 93.25 81 TRP A C 1
ATOM 623 O O . TRP A 1 81 ? -20.255 4.917 1.741 1.00 93.25 81 TRP A O 1
ATOM 633 N N . GLY A 1 82 ? -19.045 5.449 -0.077 1.00 91.38 82 GLY A N 1
ATOM 634 C CA . GLY A 1 82 ? -18.423 4.129 -0.203 1.00 91.38 82 GLY A CA 1
ATOM 635 C C . GLY A 1 82 ? -17.611 3.783 1.041 1.00 91.38 82 GLY A C 1
ATOM 636 O O . GLY A 1 82 ? -17.714 2.679 1.579 1.00 91.38 82 GLY A O 1
ATOM 637 N N . ARG A 1 83 ? -16.903 4.778 1.579 1.00 91.50 83 ARG A N 1
ATOM 638 C CA . ARG A 1 83 ? -16.181 4.665 2.843 1.00 91.50 83 ARG A CA 1
ATOM 639 C C . ARG A 1 83 ? -17.081 4.254 4.010 1.00 91.50 83 ARG A C 1
ATOM 641 O O . ARG A 1 83 ? -16.749 3.324 4.742 1.00 91.50 83 ARG A O 1
ATOM 648 N N . LEU A 1 84 ? -18.225 4.920 4.169 1.00 92.31 84 LEU A N 1
ATOM 649 C CA . LEU A 1 84 ? -19.174 4.634 5.251 1.00 92.31 84 LEU A CA 1
ATOM 650 C C . LEU A 1 84 ? -19.734 3.208 5.171 1.00 92.31 84 LEU A C 1
ATOM 652 O O . LEU A 1 84 ? -19.896 2.552 6.202 1.00 92.31 84 LEU A O 1
ATOM 656 N N . LEU A 1 85 ? -20.025 2.725 3.960 1.00 92.56 85 LEU A N 1
ATOM 657 C CA . LEU A 1 85 ? -20.537 1.370 3.742 1.00 92.56 85 LEU A CA 1
ATOM 658 C C . LEU A 1 85 ? -19.491 0.307 4.087 1.00 92.56 85 LEU A C 1
ATOM 660 O O . LEU A 1 85 ? -19.818 -0.670 4.761 1.00 92.56 85 LEU A O 1
ATOM 664 N N . ILE A 1 86 ? -18.237 0.521 3.681 1.00 91.00 86 ILE A N 1
ATOM 665 C CA . ILE A 1 86 ? -17.123 -0.374 4.012 1.00 91.00 86 ILE A CA 1
ATOM 666 C C . ILE A 1 86 ? -16.896 -0.438 5.519 1.00 91.00 86 ILE A C 1
ATOM 668 O O . ILE A 1 86 ? -16.806 -1.535 6.072 1.00 91.00 86 ILE A O 1
ATOM 672 N N . ASP A 1 87 ? -16.854 0.712 6.193 1.00 90.56 87 ASP A N 1
ATOM 673 C CA . ASP A 1 87 ? -16.636 0.767 7.640 1.00 90.56 87 ASP A CA 1
ATOM 674 C C . ASP A 1 87 ? -17.747 0.020 8.392 1.00 90.56 87 ASP A C 1
ATOM 676 O O . ASP A 1 87 ? -17.473 -0.791 9.278 1.00 90.56 87 ASP A O 1
ATOM 680 N N . ARG A 1 88 ? -19.005 0.191 7.968 1.00 90.81 88 ARG A N 1
ATOM 681 C CA . ARG A 1 88 ? -20.150 -0.522 8.549 1.00 90.81 88 ARG A CA 1
ATOM 682 C C . ARG A 1 88 ? -20.109 -2.030 8.294 1.00 90.81 88 ARG A C 1
ATOM 684 O O . ARG A 1 88 ? -20.492 -2.803 9.171 1.00 90.81 88 ARG A O 1
ATOM 691 N N . GLU A 1 89 ? -19.658 -2.468 7.121 1.00 89.44 89 GLU A N 1
ATOM 692 C CA . GLU A 1 89 ? -19.526 -3.897 6.823 1.00 89.44 89 GLU A CA 1
ATOM 693 C C . GLU A 1 89 ? -18.388 -4.545 7.626 1.00 89.44 89 GLU A C 1
ATOM 695 O O . GLU A 1 89 ? -18.555 -5.649 8.148 1.00 89.44 89 GLU A O 1
ATOM 700 N N . LEU A 1 90 ? -17.255 -3.857 7.797 1.00 88.06 90 LEU A N 1
ATOM 701 C CA . LEU A 1 90 ? -16.158 -4.318 8.657 1.00 88.06 90 LEU A CA 1
ATOM 702 C C . LEU A 1 90 ? -16.582 -4.418 10.122 1.00 88.06 90 LEU A C 1
ATOM 704 O O . LEU A 1 90 ? -16.231 -5.390 10.798 1.00 88.06 90 LEU A O 1
ATOM 708 N N . GLU A 1 91 ? -17.371 -3.453 10.591 1.00 88.44 91 GLU A N 1
ATOM 709 C CA . GLU A 1 91 ? -17.971 -3.476 11.925 1.00 88.44 91 GLU A CA 1
ATOM 710 C C . GLU A 1 91 ? -18.883 -4.675 12.120 1.00 88.44 91 GLU A C 1
ATOM 712 O O . GLU A 1 91 ? -18.741 -5.423 13.088 1.00 88.44 91 GLU A O 1
ATOM 717 N N . ARG A 1 92 ? -19.781 -4.910 11.159 1.00 87.81 92 ARG A N 1
ATOM 718 C CA . ARG A 1 92 ? -20.700 -6.051 11.183 1.00 87.81 92 ARG A CA 1
ATOM 719 C C . ARG A 1 92 ? -19.956 -7.389 11.234 1.00 87.81 92 ARG A C 1
ATOM 721 O O . ARG A 1 92 ? -20.461 -8.341 11.821 1.00 87.81 92 ARG A O 1
ATOM 728 N N . ARG A 1 93 ? -18.753 -7.469 10.656 1.00 84.88 93 ARG A N 1
ATOM 729 C CA . ARG A 1 93 ? -17.875 -8.656 10.690 1.00 84.88 93 ARG A CA 1
ATOM 730 C C . ARG A 1 93 ? -17.080 -8.811 11.995 1.00 84.88 93 ARG A C 1
ATOM 732 O O . ARG A 1 93 ? -16.219 -9.683 12.072 1.00 84.88 93 ARG A O 1
ATOM 739 N N . GLY A 1 94 ? -17.365 -8.004 13.017 1.00 73.25 94 GLY A N 1
ATOM 740 C CA . GLY A 1 94 ? -16.766 -8.118 14.348 1.00 73.25 94 GLY A CA 1
ATOM 741 C C . GLY A 1 94 ? -15.530 -7.245 14.567 1.00 73.25 94 GLY A C 1
ATOM 742 O O . GLY A 1 94 ? -14.816 -7.443 15.548 1.00 73.25 94 GLY A O 1
ATOM 743 N N . SER A 1 95 ? -15.261 -6.279 13.684 1.00 68.69 95 SER A N 1
ATOM 744 C CA . SER A 1 95 ? -14.200 -5.291 13.909 1.00 68.69 95 SER A CA 1
ATOM 745 C C . SER A 1 95 ? -14.754 -4.131 14.738 1.00 68.69 95 SER A C 1
ATOM 747 O O . SER A 1 95 ? -15.706 -3.480 14.328 1.00 68.69 95 SER A O 1
ATOM 749 N N . GLY A 1 96 ? -14.181 -3.816 15.900 1.00 67.19 96 GLY A N 1
ATOM 750 C CA . GLY A 1 96 ? -14.510 -2.548 16.562 1.00 67.19 96 GLY A CA 1
ATOM 751 C C . GLY A 1 96 ? -14.162 -1.367 15.643 1.00 67.19 96 GLY A C 1
ATOM 752 O O . GLY A 1 96 ? -13.119 -1.393 14.995 1.00 67.19 96 GLY A O 1
ATOM 753 N N . ARG A 1 97 ? -15.004 -0.324 15.590 1.00 60.66 97 ARG A N 1
ATOM 754 C CA . ARG A 1 97 ? -14.826 0.862 14.719 1.00 60.66 97 ARG A CA 1
ATOM 755 C C . ARG A 1 97 ? -13.441 1.522 14.872 1.00 60.66 97 ARG A C 1
ATOM 757 O O . ARG A 1 97 ? -12.865 1.991 13.898 1.00 60.66 97 ARG A O 1
ATOM 764 N N . THR A 1 98 ? -12.867 1.490 16.076 1.00 64.69 98 THR A N 1
ATOM 765 C CA . THR A 1 98 ? -11.520 2.005 16.396 1.00 64.69 98 THR A CA 1
ATOM 766 C C . THR A 1 98 ? -10.365 1.114 15.933 1.00 64.69 98 THR A C 1
ATOM 768 O O . THR A 1 98 ? -9.220 1.550 15.969 1.00 64.69 98 THR A O 1
ATOM 771 N N . ALA A 1 99 ? -10.637 -0.117 15.499 1.00 78.19 99 ALA A N 1
ATOM 772 C CA . ALA A 1 99 ? -9.617 -1.046 15.024 1.00 78.19 99 ALA A CA 1
ATOM 773 C C . ALA A 1 99 ? -9.425 -0.997 13.500 1.00 78.19 99 ALA A C 1
ATOM 775 O O . ALA A 1 99 ? -8.453 -1.563 13.011 1.00 78.19 99 ALA A O 1
ATOM 776 N N . ILE A 1 100 ? -10.326 -0.353 12.742 1.00 89.12 100 ILE A N 1
ATOM 777 C CA . ILE A 1 100 ? -10.300 -0.398 11.272 1.00 89.12 100 ILE A CA 1
ATOM 778 C C . ILE A 1 100 ? -9.146 0.427 10.713 1.00 89.12 100 ILE A C 1
ATOM 780 O O . ILE A 1 100 ? -9.181 1.661 10.701 1.00 89.12 100 ILE A O 1
ATOM 784 N N . THR A 1 101 ? -8.152 -0.276 10.174 1.00 92.69 101 THR A N 1
ATOM 785 C CA . THR A 1 101 ? -6.999 0.341 9.527 1.00 92.69 101 THR A CA 1
ATOM 786 C C . THR A 1 101 ? -7.285 0.628 8.048 1.00 92.69 101 THR A C 1
ATOM 788 O O . THR A 1 101 ? -8.132 -0.022 7.427 1.00 92.69 101 THR A O 1
ATOM 791 N N . PRO A 1 102 ? -6.562 1.568 7.421 1.00 93.69 102 PRO A N 1
ATOM 792 C CA . PRO A 1 102 ? -6.611 1.758 5.970 1.00 93.69 102 PRO A CA 1
ATOM 793 C C . PRO A 1 102 ? -6.239 0.493 5.180 1.00 93.69 102 PRO A C 1
ATOM 795 O O . PRO A 1 102 ? -6.787 0.258 4.108 1.00 93.69 102 PRO A O 1
ATOM 798 N N . VAL A 1 103 ? -5.370 -0.368 5.726 1.00 95.56 103 VAL A N 1
ATOM 799 C CA . VAL A 1 103 ? -5.020 -1.656 5.103 1.00 95.56 103 VAL A CA 1
ATOM 800 C C . VAL A 1 103 ? -6.212 -2.619 5.113 1.00 95.56 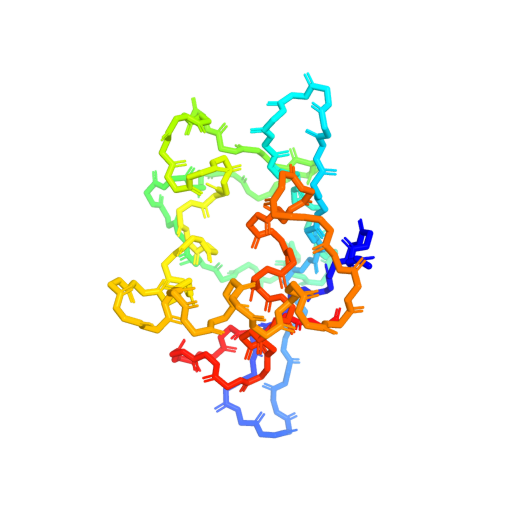103 VAL A C 1
ATOM 802 O O . VAL A 1 103 ? -6.443 -3.298 4.120 1.00 95.56 103 VAL A O 1
ATOM 805 N N . ASP A 1 104 ? -7.036 -2.639 6.165 1.00 93.62 104 ASP A N 1
ATOM 806 C CA . ASP A 1 104 ? -8.269 -3.446 6.168 1.00 93.62 104 ASP A CA 1
ATOM 807 C C . ASP A 1 104 ? -9.260 -2.998 5.087 1.00 93.62 104 ASP A C 1
ATOM 809 O O . ASP A 1 104 ? -9.977 -3.818 4.515 1.00 93.62 104 ASP A O 1
ATOM 813 N N . ARG A 1 105 ? -9.284 -1.701 4.774 1.00 93.50 105 ARG A N 1
ATOM 814 C CA . ARG A 1 105 ? -10.132 -1.157 3.707 1.00 93.50 105 ARG A CA 1
ATOM 815 C C . ARG A 1 105 ? -9.614 -1.544 2.328 1.00 93.50 105 ARG A C 1
ATOM 817 O O . ARG A 1 105 ? -10.415 -1.954 1.494 1.00 93.50 105 ARG A O 1
ATOM 824 N N . LEU A 1 106 ? -8.295 -1.518 2.119 1.00 96.12 106 LEU A N 1
ATOM 825 C CA . LEU A 1 106 ? -7.678 -2.071 0.907 1.00 96.12 106 LEU A CA 1
ATOM 826 C C . LEU A 1 106 ? -8.012 -3.558 0.727 1.00 96.12 106 LEU A C 1
ATOM 828 O O . LEU A 1 106 ? -8.282 -3.986 -0.389 1.00 96.12 106 LEU A O 1
ATOM 832 N N . ALA A 1 107 ? -8.090 -4.335 1.812 1.00 94.81 107 ALA A N 1
ATOM 833 C CA . ALA A 1 107 ? -8.494 -5.742 1.740 1.00 94.81 107 ALA A CA 1
ATOM 834 C C . ALA A 1 107 ? -9.932 -5.927 1.219 1.00 94.81 107 ALA A C 1
ATOM 836 O O . ALA A 1 107 ? -10.230 -6.940 0.590 1.00 94.81 107 ALA A O 1
ATOM 837 N N . ILE A 1 108 ? -10.830 -4.965 1.469 1.00 93.06 108 ILE A N 1
ATOM 838 C CA . ILE A 1 108 ? -12.183 -4.980 0.893 1.00 93.06 108 ILE A CA 1
ATOM 839 C C . ILE A 1 108 ? -12.173 -4.561 -0.573 1.00 93.06 108 ILE A C 1
ATOM 841 O O . ILE A 1 108 ? -12.911 -5.154 -1.359 1.00 93.06 108 ILE A O 1
ATOM 845 N N . VAL A 1 109 ? -11.348 -3.577 -0.947 1.00 95.12 109 VAL A N 1
ATOM 846 C CA . VAL A 1 109 ? -11.151 -3.203 -2.358 1.00 95.12 109 VAL A CA 1
ATOM 847 C C . VAL A 1 109 ? -10.713 -4.429 -3.163 1.00 95.12 109 VAL A C 1
ATOM 849 O O . VAL A 1 109 ? -11.279 -4.714 -4.220 1.00 95.12 109 VAL A O 1
ATOM 852 N N . GLY A 1 110 ? -9.767 -5.208 -2.630 1.00 95.62 110 GLY A N 1
ATOM 853 C CA . GLY A 1 110 ? -9.407 -6.509 -3.176 1.00 95.62 110 GLY A CA 1
ATOM 854 C C . GLY A 1 110 ? -8.939 -6.404 -4.627 1.00 95.62 110 GLY A C 1
ATOM 855 O O . GLY A 1 110 ? -7.980 -5.701 -4.933 1.00 95.62 110 GLY A O 1
ATOM 856 N N . THR A 1 111 ? -9.648 -7.086 -5.525 1.00 96.00 111 THR A N 1
ATOM 857 C CA . THR A 1 111 ? -9.419 -7.077 -6.981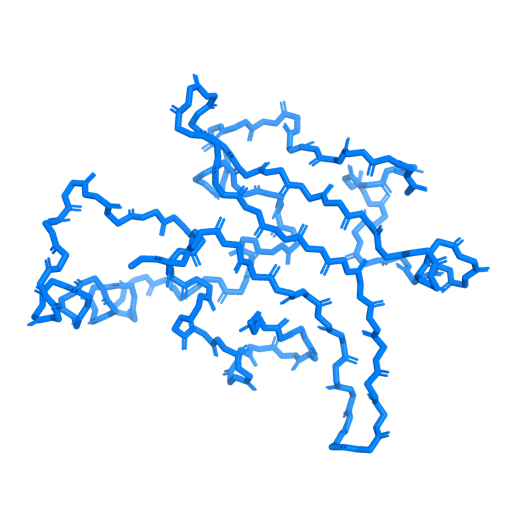 1.00 96.00 111 THR A CA 1
ATOM 858 C C . THR A 1 111 ? -10.395 -6.187 -7.756 1.00 96.00 111 THR A C 1
ATOM 860 O O . THR A 1 111 ? -10.424 -6.247 -8.980 1.00 96.00 111 THR A O 1
ATOM 863 N N . HIS A 1 112 ? -11.243 -5.419 -7.069 1.00 92.56 112 HIS A N 1
ATOM 864 C CA . HIS A 1 112 ? -12.333 -4.642 -7.677 1.00 92.56 112 HIS A CA 1
ATOM 865 C C . HIS A 1 112 ? -12.092 -3.128 -7.588 1.00 92.56 112 HIS A C 1
ATOM 867 O O . HIS A 1 112 ? -13.019 -2.337 -7.765 1.00 92.56 112 HIS A O 1
ATOM 873 N N . GLY A 1 113 ? -10.861 -2.725 -7.266 1.00 90.94 113 GLY A N 1
ATOM 874 C CA . GLY A 1 113 ? -10.447 -1.327 -7.251 1.00 90.94 113 GLY A CA 1
ATOM 875 C C . GLY A 1 113 ? -10.384 -0.715 -8.647 1.00 90.94 113 GLY A C 1
ATOM 876 O O . GLY A 1 113 ? -10.458 -1.403 -9.663 1.00 90.94 113 GLY A O 1
ATOM 877 N N . MET A 1 114 ? -10.238 0.607 -8.693 1.00 90.94 114 MET A N 1
ATOM 878 C CA . MET A 1 114 ? -10.016 1.314 -9.949 1.00 90.94 114 MET A CA 1
ATOM 879 C C . MET A 1 114 ? -8.636 0.971 -10.525 1.00 90.94 114 MET A C 1
ATOM 881 O O . MET A 1 114 ? -7.634 0.953 -9.812 1.00 90.94 114 MET A O 1
ATOM 885 N N . GLY A 1 115 ? -8.574 0.767 -11.841 1.00 92.81 115 GLY A N 1
ATOM 886 C CA . GLY A 1 115 ? -7.328 0.452 -12.532 1.00 92.81 115 GLY A CA 1
ATOM 887 C C . GLY A 1 115 ? -6.907 -1.003 -12.333 1.00 92.81 115 GLY A C 1
ATOM 888 O O . GLY A 1 115 ? -7.746 -1.893 -12.286 1.00 92.81 115 GLY A O 1
ATOM 889 N N . ALA A 1 116 ? -5.596 -1.237 -12.278 1.00 95.62 116 ALA A N 1
ATOM 890 C CA . ALA A 1 116 ? -5.014 -2.581 -12.279 1.00 95.62 116 ALA A CA 1
ATOM 891 C C . ALA A 1 116 ? -4.421 -3.001 -10.922 1.00 95.62 116 ALA A C 1
ATOM 893 O O . ALA A 1 116 ? -3.940 -4.122 -10.798 1.00 95.62 116 ALA A O 1
ATOM 894 N N . LEU A 1 117 ? -4.403 -2.119 -9.916 1.00 97.25 117 LEU A N 1
ATOM 895 C CA . LEU A 1 117 ? -3.866 -2.457 -8.596 1.00 97.25 117 LEU A CA 1
ATOM 896 C C . LEU A 1 117 ? -4.828 -3.377 -7.843 1.00 97.25 117 LEU A C 1
ATOM 898 O O . LEU A 1 117 ? -6.018 -3.085 -7.727 1.00 97.25 117 LEU A O 1
ATOM 902 N N . THR A 1 118 ? -4.292 -4.460 -7.287 1.00 97.62 118 THR A N 1
ATOM 903 C CA . THR A 1 118 ? -5.056 -5.416 -6.483 1.00 97.62 118 THR A CA 1
ATOM 904 C C . THR A 1 118 ? -4.392 -5.683 -5.139 1.00 97.62 118 THR A C 1
ATOM 906 O O . THR A 1 118 ? -3.165 -5.639 -5.015 1.00 97.62 118 THR A O 1
ATOM 909 N N . TYR A 1 119 ? -5.212 -5.995 -4.134 1.00 97.69 119 TYR A N 1
ATOM 910 C CA . TYR A 1 119 ? -4.807 -6.145 -2.736 1.00 97.69 119 TYR A CA 1
ATOM 911 C C . TYR A 1 119 ? -5.302 -7.484 -2.167 1.00 97.69 119 TYR A C 1
ATOM 913 O O . TYR A 1 119 ? -6.497 -7.642 -1.927 1.00 97.69 119 TYR A O 1
ATOM 921 N N . LEU A 1 120 ? -4.403 -8.455 -1.964 1.00 94.69 120 LEU A N 1
ATOM 922 C CA . LEU A 1 120 ? -4.748 -9.858 -1.650 1.00 94.69 120 LEU A CA 1
ATOM 923 C C . LEU A 1 120 ? -4.163 -10.383 -0.337 1.00 94.69 120 LEU A C 1
ATOM 925 O O . LEU A 1 120 ? -2.950 -10.182 -0.103 1.00 94.69 120 LEU A O 1
#

Sequence (120 aa):
MARRLRIEIAFDPNTIRPVGRIAWDPARHSAAVEWDPAFLADPLPISPYHIKTLAGLYRTGNPAAFEGLPGVFGDSLPDGWGRLLIDRELERRGSGRTAITPVDRLAIVGTHGMGALTYL

Radius of gyration: 14.11 Å; Cα contacts (8 Å, |Δi|>4): 192; chains: 1; bounding box: 35×26×34 Å

Nearest PDB structures (foldseek):
  2aqt-assembly1_A  TM=5.917E-01  e=1.163E+00  Neisseria meningitidis
  2aqp-assembly1_A  TM=6.165E-01  e=1.579E+00  Neisseria meningitidis
  2aqn-assembly1_A  TM=5.651E-01  e=1.579E+00  Neisseria meningitidis
  2aps-assembly1_B  TM=5.944E-01  e=2.422E+00  Actinobacillus pleuropneumoniae
  2aqr-assembly1_B  TM=5.075E-01  e=1.784E+00  Neisseria meningitidis

pLDDT: mean 91.23, std 7.4, range [60.66, 98.06]

InterPro domains:
  IPR017508 HipA, N-terminal subdomain 1 [PF13657] (17-119)

Foldseek 3Di:
DDQKWWKWFPQDPVDIGTFFMWGADPVVQAIKTAGDPSCQVPPDCLDVPQPVDRDGIDWGPDCVPLRRYDVSLSVQADDDPSNVVLLVVVVVVPDDSVRDGPLNRLVVCACVTPHGIGID

Secondary structure (DSSP, 8-state):
--S-EEEEEEEETTEEEEEEEEEEETTTTEEEEEEPHHHHHS---SSTTT-S---SEEE-S-TTGGGGS-HHHHTTS--HHHHHHHHHHHHHTT--GGG--HHHHHHHHTT-SSTTEEE-

Organism: Cereibacter sphaeroides (strain ATCC 17025 / ATH 2.4.3) (NCBI:txid349102)

Mean predicted aligned error: 3.93 Å